Protein AF-A0ABD2GGN7-F1 (afdb_monomer_lite)

InterPro domains:
  IPR007720 Phosphatidylinositol N-acetylglucosaminyltransferase subunit Q/GPI1 [PTHR21329] (1-153)

Secondary structure (DSSP, 8-state):
--------TT-SS-SEEEEEEEE-TTSS-EEEEEEEESS--HHHHHHHHHHHHHHH----EEEEEEE---TT-TTHHHHHHHGGGTS--SEEEEEEE-TT-SSEEEEEEEE-TTS-EEEE-----------------TTHHHHHHHHHHHHHHHHHHHHHHHHHHHHHHTT-

Organism: Pagothenia borchgrevinki (NCBI:txid8213)

Sequence (172 aa):
MVLKIFFPQCCNRADSGLLVGRWLSGHDSAVVLAVIHYPFIPGQVKQYIQQIQARSGVELSVLGSWSLPKEGQEGMESFLRDLSTIFPQKRWLQINRELGKTGFNCQVLSRDQNGRVIPREIKKKADKIDGEAGGDGEKKGKKKTKKKEEEKEKEKERRKKEEEKERGEKRG

Foldseek 3Di:
DDEDDDDPPPDPPAFKWWFKFDDDPPDPYTDGDDTDGPDDDVVVVVVVQVVCCVVPVGRMFGQFMEGEDDPPDPCPQVVRVCVCVVGVDQKYWYWYDDPPDDDIDIWIWGQDPVRDTDIDDDPPDDDDDDDDDDDDDPPPPVVVVVVVVVVVVVVVVVVVVVVVVVVVVVVD

pLDDT: mean 70.7, std 18.83, range [28.61, 92.94]

Radius of gyration: 22.95 Å; chains: 1; bounding box: 79×56×35 Å

Structure (mmCIF, N/CA/C/O backbone):
data_AF-A0ABD2GGN7-F1
#
_entry.id   AF-A0ABD2GGN7-F1
#
loop_
_atom_site.group_PDB
_atom_site.id
_atom_site.type_symbol
_atom_site.label_atom_id
_atom_site.label_alt_id
_atom_site.label_comp_id
_atom_site.label_asym_id
_atom_site.label_entity_id
_atom_site.label_seq_id
_atom_site.pdbx_PDB_ins_code
_atom_site.Cartn_x
_atom_site.Cartn_y
_atom_site.Cartn_z
_atom_site.occupancy
_atom_site.B_iso_or_equiv
_atom_site.auth_seq_id
_atom_si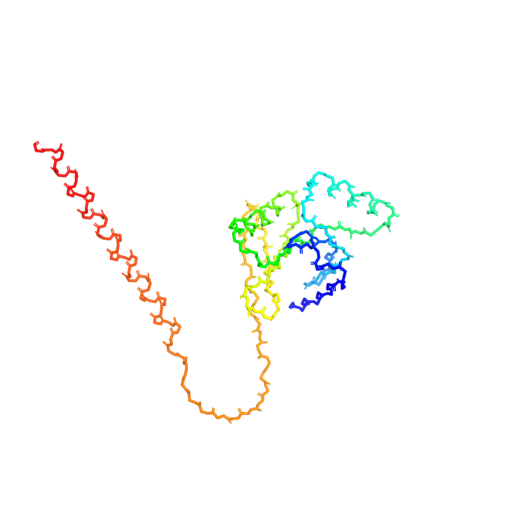te.auth_comp_id
_atom_site.auth_asym_id
_atom_site.auth_atom_id
_atom_site.pdbx_PDB_model_num
ATOM 1 N N . MET A 1 1 ? -3.679 -16.730 11.295 1.00 54.00 1 MET A N 1
ATOM 2 C CA . MET A 1 1 ? -4.100 -15.690 10.335 1.00 54.00 1 MET A CA 1
ATOM 3 C C . MET A 1 1 ? -4.546 -16.387 9.059 1.00 54.00 1 MET A C 1
ATOM 5 O O . MET A 1 1 ? -3.702 -16.954 8.379 1.00 54.00 1 MET A O 1
ATOM 9 N N . VAL A 1 2 ? -5.850 -16.435 8.780 1.00 46.44 2 VAL A N 1
ATOM 10 C CA . VAL A 1 2 ? -6.372 -16.936 7.498 1.00 46.44 2 VAL A CA 1
ATOM 11 C C . VAL A 1 2 ? -6.706 -15.706 6.669 1.00 46.44 2 VAL A C 1
ATOM 13 O O . VAL A 1 2 ? -7.629 -14.972 7.004 1.00 46.44 2 VAL A O 1
ATOM 16 N N . LEU A 1 3 ? -5.909 -15.436 5.636 1.00 53.06 3 LEU A N 1
ATOM 17 C CA . LEU A 1 3 ? -6.128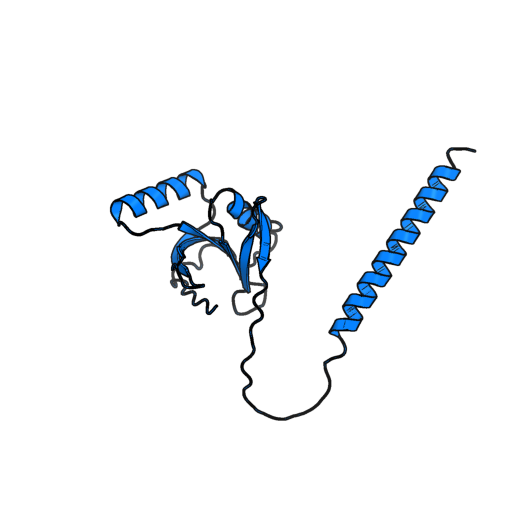 -14.304 4.745 1.00 53.06 3 LEU A CA 1
ATOM 18 C C . LEU A 1 3 ? -6.888 -14.802 3.515 1.00 53.06 3 LEU A C 1
ATOM 20 O O . LEU A 1 3 ? -6.341 -15.546 2.703 1.00 53.06 3 LEU A O 1
ATOM 24 N N . LYS A 1 4 ? -8.164 -14.428 3.408 1.00 54.16 4 LYS A N 1
ATOM 25 C CA . LYS A 1 4 ? -9.031 -14.813 2.293 1.00 54.16 4 LYS A CA 1
ATOM 26 C C . LYS A 1 4 ? -9.236 -13.587 1.415 1.00 54.16 4 LYS A C 1
ATOM 28 O O . LYS A 1 4 ? -9.940 -12.656 1.791 1.00 54.16 4 LYS A O 1
ATOM 33 N N . ILE A 1 5 ? -8.529 -13.563 0.293 1.00 56.19 5 ILE A N 1
ATOM 34 C CA . ILE A 1 5 ? -8.481 -12.417 -0.613 1.00 56.19 5 ILE A CA 1
ATOM 35 C C . ILE A 1 5 ? -9.298 -12.786 -1.833 1.00 56.19 5 ILE A C 1
ATOM 37 O O . ILE A 1 5 ? -8.916 -13.669 -2.600 1.00 56.19 5 ILE A O 1
ATOM 41 N N . PHE A 1 6 ? -10.433 -12.123 -1.992 1.00 55.34 6 PHE A N 1
ATOM 42 C CA . PHE A 1 6 ? -11.219 -12.207 -3.207 1.00 55.34 6 PHE A CA 1
ATOM 43 C C . PHE A 1 6 ? -10.794 -11.040 -4.082 1.00 55.34 6 PHE A C 1
ATOM 45 O O . PHE A 1 6 ? -11.135 -9.892 -3.806 1.00 55.34 6 PHE A O 1
ATOM 52 N N . PHE A 1 7 ? -9.996 -11.328 -5.106 1.00 55.16 7 PHE A N 1
ATOM 53 C CA . PHE A 1 7 ? -9.787 -10.360 -6.170 1.00 55.16 7 PHE A CA 1
ATOM 54 C C . PHE A 1 7 ? -11.058 -10.360 -7.018 1.00 55.16 7 PHE A C 1
ATOM 56 O O . PHE A 1 7 ? -11.396 -11.412 -7.572 1.00 55.16 7 PHE A O 1
ATOM 63 N N . PRO A 1 8 ? -11.799 -9.243 -7.103 1.00 51.75 8 PRO A N 1
ATOM 64 C CA . PRO A 1 8 ? -12.895 -9.171 -8.054 1.00 51.75 8 PRO A CA 1
ATOM 65 C C . PRO A 1 8 ? -12.316 -9.443 -9.451 1.00 51.75 8 PRO A C 1
ATOM 67 O O . PRO A 1 8 ? -11.219 -8.983 -9.771 1.00 51.75 8 PRO A O 1
ATOM 70 N N . GLN A 1 9 ? -13.013 -10.232 -10.274 1.00 51.22 9 GLN A N 1
ATOM 71 C CA . GLN A 1 9 ? -12.530 -10.687 -11.591 1.00 51.22 9 GLN A CA 1
ATOM 72 C C . GLN A 1 9 ? -12.262 -9.553 -12.610 1.00 51.22 9 GLN A C 1
ATOM 74 O O . GLN A 1 9 ? -11.999 -9.820 -13.778 1.00 51.22 9 GLN A O 1
ATOM 79 N N . CYS A 1 10 ? -12.311 -8.284 -12.206 1.00 46.16 10 CYS A N 1
ATOM 80 C CA . CYS A 1 10 ? -12.272 -7.122 -13.083 1.00 46.16 10 CYS A CA 1
ATOM 81 C C . CYS A 1 10 ? -10.881 -6.505 -13.333 1.00 46.16 10 CYS A C 1
ATOM 83 O O . CYS A 1 10 ? -10.810 -5.474 -14.000 1.00 46.16 10 CYS A O 1
ATOM 85 N N . CYS A 1 11 ? -9.769 -7.093 -12.875 1.00 51.31 11 CYS A N 1
ATOM 86 C CA . CYS A 1 11 ? -8.471 -6.401 -12.937 1.00 51.31 11 CYS A CA 1
ATOM 87 C C . CYS A 1 11 ? -7.334 -7.215 -13.579 1.00 51.31 11 CYS A C 1
ATOM 89 O O . CYS A 1 11 ? -6.287 -7.401 -12.974 1.00 51.31 11 CYS A O 1
ATOM 91 N N . ASN A 1 12 ? -7.495 -7.656 -14.829 1.00 54.31 12 ASN A N 1
ATOM 92 C CA . ASN A 1 12 ? -6.376 -8.118 -15.671 1.00 54.31 12 ASN A CA 1
ATOM 93 C C . ASN A 1 12 ? -5.689 -6.978 -16.456 1.00 54.31 12 ASN A C 1
ATOM 95 O O . ASN A 1 12 ? -4.788 -7.239 -17.245 1.00 54.31 12 ASN A O 1
ATOM 99 N N . ARG A 1 13 ? -6.115 -5.720 -16.270 1.00 66.75 13 ARG A N 1
ATOM 100 C CA . ARG A 1 13 ? -5.591 -4.553 -17.010 1.00 66.75 13 ARG A CA 1
ATOM 101 C C . ARG A 1 13 ? -4.468 -3.794 -16.300 1.00 66.75 13 ARG A C 1
ATOM 103 O O . ARG A 1 13 ? -3.909 -2.884 -16.903 1.00 66.75 13 ARG A O 1
ATOM 110 N N . ALA A 1 14 ? -4.182 -4.108 -15.039 1.00 78.62 14 ALA A N 1
ATOM 111 C CA . ALA A 1 14 ? -3.171 -3.416 -14.250 1.00 78.62 14 ALA A CA 1
ATOM 112 C C . ALA A 1 14 ? -2.160 -4.408 -13.681 1.00 78.62 14 ALA A C 1
ATOM 114 O O . ALA A 1 14 ? -2.523 -5.512 -13.280 1.00 78.62 14 ALA A O 1
ATOM 115 N N . ASP A 1 15 ? -0.907 -3.970 -13.617 1.00 85.50 15 ASP A N 1
ATOM 116 C CA . ASP A 1 15 ? 0.199 -4.788 -13.123 1.00 85.50 15 ASP A CA 1
ATOM 117 C C . ASP A 1 15 ? 0.486 -4.535 -11.642 1.00 85.50 15 ASP A C 1
ATOM 119 O O . ASP A 1 15 ? 1.185 -5.316 -11.009 1.00 85.50 15 ASP A O 1
ATOM 123 N N . SER A 1 16 ? -0.026 -3.445 -11.067 1.00 87.69 16 SER A N 1
ATOM 124 C CA . SER A 1 16 ? 0.173 -3.118 -9.657 1.00 87.69 16 SER A CA 1
ATOM 125 C C . SER A 1 16 ? -0.837 -2.102 -9.134 1.00 87.69 16 SER A C 1
ATOM 127 O O . SER A 1 16 ? -1.544 -1.428 -9.893 1.00 87.69 16 SER A O 1
ATOM 129 N N . GLY A 1 17 ? -0.912 -1.975 -7.809 1.00 90.06 17 GLY A N 1
ATOM 130 C CA . GLY A 1 17 ? -1.800 -1.012 -7.176 1.00 90.06 17 GLY A CA 1
ATOM 131 C C . GLY A 1 17 ? -1.858 -1.085 -5.655 1.00 90.06 17 GLY A C 1
ATOM 132 O O . GLY A 1 17 ? -1.074 -1.775 -5.003 1.00 90.06 17 GLY A O 1
ATOM 133 N N . LEU A 1 18 ? -2.826 -0.364 -5.091 1.00 91.19 18 LEU A N 1
ATOM 134 C CA . LEU A 1 18 ? -3.150 -0.358 -3.667 1.00 91.19 18 LEU A CA 1
ATOM 135 C C . LEU A 1 18 ? -4.384 -1.195 -3.372 1.00 91.19 18 LEU A C 1
ATOM 137 O O . LEU A 1 18 ? -5.349 -1.202 -4.135 1.00 91.19 18 LEU A O 1
ATOM 141 N N . LEU A 1 19 ? -4.359 -1.838 -2.212 1.00 91.19 19 LEU A N 1
ATOM 142 C CA . LEU A 1 19 ? -5.484 -2.540 -1.614 1.00 91.19 19 LEU A CA 1
ATOM 143 C C . LEU A 1 19 ? -6.182 -1.583 -0.651 1.00 91.19 19 LEU A C 1
ATOM 145 O O . LEU A 1 19 ? -5.551 -1.070 0.276 1.00 91.19 19 LEU A O 1
ATOM 149 N N . VAL A 1 20 ? -7.478 -1.356 -0.843 1.00 90.94 20 VAL A N 1
ATOM 150 C CA . VAL A 1 20 ? -8.291 -0.489 0.016 1.00 90.94 20 VAL A CA 1
ATOM 151 C C . VAL A 1 20 ? -9.370 -1.315 0.694 1.00 90.94 20 VAL A C 1
ATOM 153 O O . VAL A 1 20 ? -10.035 -2.141 0.069 1.00 90.94 20 VAL A O 1
ATOM 156 N N . GLY A 1 21 ? -9.549 -1.101 1.991 1.00 90.81 21 GLY A N 1
ATOM 157 C CA . GLY A 1 21 ? -10.524 -1.836 2.780 1.00 90.81 21 GLY A CA 1
ATOM 158 C C . GLY A 1 21 ? -10.394 -1.542 4.266 1.00 90.81 21 GLY A C 1
ATOM 159 O O . GLY A 1 21 ? -10.011 -0.439 4.646 1.00 90.81 21 GLY A O 1
ATOM 160 N N . ARG A 1 22 ? -10.692 -2.521 5.120 1.00 88.50 22 ARG A N 1
ATOM 161 C CA . ARG A 1 22 ? -10.637 -2.345 6.579 1.00 88.50 22 ARG A CA 1
ATOM 162 C C . ARG A 1 22 ? -9.967 -3.508 7.289 1.00 88.50 22 ARG A C 1
ATOM 164 O O . ARG A 1 22 ? -10.145 -4.666 6.911 1.00 88.50 22 ARG A O 1
ATOM 171 N N . TRP A 1 23 ? -9.240 -3.190 8.353 1.00 85.94 23 TRP A N 1
ATOM 172 C CA . TRP A 1 23 ? -8.829 -4.177 9.344 1.00 85.94 23 TRP A CA 1
ATOM 173 C C . TRP A 1 23 ? -10.015 -4.490 10.260 1.00 85.94 23 TRP A C 1
ATOM 175 O O . TRP A 1 23 ? -10.804 -3.607 10.600 1.00 85.94 23 TRP A O 1
ATOM 185 N N . LEU A 1 24 ? -10.170 -5.755 10.638 1.00 85.25 24 LEU A N 1
ATOM 186 C CA . LEU A 1 24 ? -11.175 -6.170 11.611 1.00 85.25 24 LEU A CA 1
ATOM 187 C C . LEU A 1 24 ? -10.527 -6.137 12.996 1.00 85.25 24 LEU A C 1
ATOM 189 O O . LEU A 1 24 ? -9.668 -6.960 13.296 1.00 85.25 24 LEU A O 1
ATOM 193 N N . SER A 1 25 ? -10.892 -5.163 13.830 1.00 78.88 25 SER A N 1
ATOM 194 C CA . SER A 1 25 ? -10.368 -5.056 15.194 1.00 78.88 25 SER A CA 1
ATOM 195 C C . SER A 1 25 ? -10.652 -6.334 15.992 1.00 78.88 25 SER A C 1
ATOM 197 O O . SER A 1 25 ? -11.691 -6.967 15.831 1.00 78.88 25 SER A O 1
ATOM 199 N N . GLY A 1 26 ? -9.688 -6.764 16.810 1.00 78.25 26 GLY A N 1
ATOM 200 C CA . GLY A 1 26 ? -9.774 -8.030 17.552 1.00 78.25 26 GLY A CA 1
ATOM 201 C C . GLY A 1 26 ? -9.521 -9.289 16.712 1.00 78.25 26 GLY A C 1
ATOM 202 O O . GLY A 1 26 ? -9.319 -10.361 17.276 1.00 78.25 26 GLY A O 1
ATOM 203 N N . HIS A 1 27 ? -9.441 -9.167 15.385 1.00 74.81 27 HIS A N 1
ATOM 204 C CA . HIS A 1 27 ? -9.109 -10.261 14.483 1.00 74.81 27 HIS A CA 1
ATOM 205 C C . HIS A 1 27 ? -7.806 -9.953 13.734 1.00 74.81 27 HIS A C 1
ATOM 207 O O . HIS A 1 27 ? -7.574 -8.848 13.251 1.00 74.81 27 HIS A O 1
ATOM 213 N N . ASP A 1 28 ? -6.935 -10.946 13.561 1.00 77.56 28 ASP A N 1
ATOM 214 C CA . ASP A 1 28 ? -5.816 -10.833 12.618 1.00 77.56 28 ASP A CA 1
ATOM 215 C C . ASP A 1 28 ? -6.344 -11.030 11.188 1.00 77.56 28 ASP A C 1
ATOM 217 O O . ASP A 1 28 ? -6.061 -12.025 10.524 1.00 77.56 28 ASP A O 1
ATOM 221 N N . SER A 1 29 ? -7.225 -10.141 10.735 1.00 83.69 29 SER A N 1
ATOM 222 C CA . SER A 1 29 ? -7.914 -10.252 9.448 1.00 83.69 29 SER A CA 1
ATOM 223 C C . SER A 1 29 ? -8.222 -8.875 8.872 1.00 83.69 29 SER A C 1
ATOM 225 O O . SER A 1 29 ? -8.465 -7.915 9.601 1.00 83.69 29 SER A O 1
ATOM 227 N N . ALA A 1 30 ? -8.209 -8.790 7.545 1.00 85.94 30 ALA A N 1
ATOM 228 C CA . ALA A 1 30 ? -8.591 -7.603 6.797 1.00 85.94 30 ALA A CA 1
ATOM 229 C C . ALA A 1 30 ? -9.557 -7.990 5.682 1.00 85.94 30 ALA A C 1
ATOM 231 O O . ALA A 1 30 ? -9.454 -9.081 5.119 1.00 85.94 30 ALA A O 1
ATOM 232 N N . VAL A 1 31 ? -10.459 -7.074 5.350 1.00 86.31 31 VAL A N 1
ATOM 233 C CA . VAL A 1 31 ? -11.366 -7.194 4.209 1.00 86.31 31 VAL A CA 1
ATOM 234 C C . VAL A 1 31 ? -10.934 -6.177 3.167 1.00 86.31 31 VAL A C 1
ATOM 236 O O . VAL A 1 31 ? -10.959 -4.977 3.439 1.00 86.31 31 VAL A O 1
ATOM 239 N N . VAL A 1 32 ? -10.537 -6.656 1.988 1.00 86.69 32 VAL A N 1
ATOM 240 C CA . VAL A 1 32 ? -10.265 -5.811 0.818 1.00 86.69 32 VAL A CA 1
ATOM 241 C C . VAL A 1 32 ? -11.592 -5.536 0.118 1.00 86.69 32 VAL A C 1
ATOM 243 O O . VAL A 1 32 ? -12.314 -6.470 -0.218 1.00 86.69 32 VAL A O 1
ATOM 246 N N . LEU A 1 33 ? -11.913 -4.260 -0.076 1.00 85.81 33 LEU A N 1
ATOM 247 C CA . LEU A 1 33 ? -13.177 -3.800 -0.659 1.00 85.81 33 LEU A CA 1
ATOM 248 C C . LEU A 1 33 ? -12.982 -3.188 -2.048 1.00 85.81 33 LEU A C 1
ATOM 250 O O . LEU A 1 33 ? -13.887 -3.234 -2.873 1.00 85.81 33 LEU A O 1
ATOM 254 N N . ALA A 1 34 ? -11.803 -2.624 -2.312 1.00 86.06 34 ALA A N 1
ATOM 255 C CA . ALA A 1 34 ? -11.464 -2.032 -3.595 1.00 86.06 34 ALA A CA 1
ATOM 256 C C . ALA A 1 34 ? -9.961 -2.134 -3.878 1.00 86.06 34 ALA A C 1
ATOM 258 O O . ALA A 1 34 ? -9.139 -2.311 -2.974 1.00 86.06 34 ALA A O 1
ATOM 259 N N . VAL A 1 35 ? -9.611 -1.974 -5.151 1.00 86.88 35 VAL A N 1
ATOM 260 C CA . VAL A 1 35 ? -8.233 -1.869 -5.636 1.00 86.88 35 VAL A CA 1
ATOM 261 C C . VAL A 1 35 ? -8.075 -0.571 -6.417 1.00 86.88 35 VAL A C 1
ATOM 263 O O . VAL A 1 35 ? -8.927 -0.231 -7.233 1.00 86.88 35 VAL A O 1
ATOM 266 N N . ILE A 1 36 ? -6.987 0.155 -6.160 1.00 89.00 36 ILE A N 1
ATOM 267 C CA . ILE A 1 36 ? -6.606 1.356 -6.917 1.00 89.00 36 ILE A CA 1
ATOM 268 C C . ILE A 1 36 ? -5.402 0.990 -7.770 1.00 89.00 36 ILE A C 1
ATOM 270 O O . ILE A 1 36 ? -4.362 0.617 -7.232 1.00 89.00 36 ILE A O 1
ATOM 274 N N . HIS A 1 37 ? -5.534 1.080 -9.088 1.00 89.44 37 HIS A N 1
ATOM 275 C CA . HIS A 1 37 ? -4.462 0.724 -10.013 1.00 89.44 37 HIS A CA 1
ATOM 276 C C . HIS A 1 37 ? -3.411 1.825 -10.098 1.00 89.44 37 HIS A C 1
ATOM 278 O O . HIS A 1 37 ? -3.743 3.008 -10.127 1.00 89.44 37 HIS A O 1
ATOM 284 N N . TYR A 1 38 ? -2.144 1.426 -10.145 1.00 86.69 38 TYR A N 1
ATOM 285 C CA . TYR A 1 38 ? -1.057 2.326 -10.503 1.00 86.69 38 TYR A CA 1
ATOM 286 C C . TYR A 1 38 ? -1.170 2.718 -11.992 1.00 86.69 38 TYR A C 1
ATOM 288 O O . TYR A 1 38 ? -1.503 1.853 -12.808 1.00 86.69 38 TYR A O 1
ATOM 296 N N . PRO A 1 39 ? -0.865 3.974 -12.377 1.00 88.62 39 PRO A N 1
ATOM 297 C CA . PRO A 1 39 ? -0.377 5.083 -11.547 1.00 88.62 39 PRO A CA 1
ATOM 298 C C . PRO A 1 39 ? -1.483 5.849 -10.802 1.00 88.62 39 PRO A C 1
ATOM 300 O O . PRO A 1 39 ? -2.598 5.994 -11.289 1.00 88.62 39 PRO A O 1
ATOM 303 N N . PHE A 1 40 ? -1.151 6.396 -9.628 1.00 88.19 40 PHE A N 1
ATOM 304 C CA . PHE A 1 40 ? -2.033 7.270 -8.842 1.00 88.19 40 PHE A CA 1
ATOM 305 C C . PHE A 1 40 ? -1.230 8.316 -8.059 1.00 88.19 40 PHE A C 1
ATOM 307 O O . PHE A 1 40 ? -0.042 8.138 -7.788 1.00 88.19 40 PHE A O 1
ATOM 314 N N . ILE A 1 41 ? -1.904 9.386 -7.630 1.00 90.25 41 ILE A N 1
ATOM 315 C CA . ILE A 1 41 ? -1.326 10.428 -6.774 1.00 90.25 41 ILE A CA 1
ATOM 316 C C . ILE A 1 41 ? -1.720 10.149 -5.314 1.00 90.25 41 ILE A C 1
ATOM 318 O O . ILE A 1 41 ? -2.912 10.173 -4.995 1.00 90.25 41 ILE A O 1
ATOM 322 N N . PRO A 1 42 ? -0.774 9.926 -4.379 1.00 89.06 42 PRO A N 1
ATOM 323 C CA . PRO A 1 42 ? -1.120 9.532 -3.012 1.00 89.06 42 PRO A CA 1
ATOM 324 C C . PRO A 1 42 ? -2.009 10.521 -2.248 1.00 89.06 42 PRO A C 1
ATOM 326 O O . PRO A 1 42 ? -2.857 10.105 -1.460 1.00 89.06 42 PRO A O 1
ATOM 329 N N . GLY A 1 43 ? -1.843 11.826 -2.488 1.00 90.94 43 GLY A N 1
ATOM 330 C CA . GLY A 1 43 ? -2.707 12.856 -1.902 1.00 90.94 43 GLY A CA 1
ATOM 331 C C . GLY A 1 43 ? -4.171 12.694 -2.320 1.00 90.94 43 GLY A C 1
ATOM 332 O O . GLY A 1 43 ? -5.059 12.736 -1.471 1.00 90.94 43 GLY A O 1
ATOM 333 N N . GLN A 1 44 ? -4.414 12.398 -3.601 1.00 92.81 44 GLN A N 1
ATOM 334 C CA . GLN A 1 44 ? -5.759 12.147 -4.125 1.00 92.81 44 GLN A CA 1
ATOM 335 C C . GLN A 1 44 ? -6.352 10.857 -3.553 1.00 92.81 44 GLN A C 1
ATOM 337 O O . GLN A 1 44 ? -7.523 10.832 -3.189 1.00 92.81 44 GLN A O 1
ATOM 342 N N . VAL A 1 45 ? -5.538 9.807 -3.388 1.00 92.06 45 VAL A N 1
ATOM 343 C CA . VAL A 1 45 ? -5.980 8.561 -2.738 1.00 92.06 45 VAL A CA 1
ATOM 344 C C . VAL A 1 45 ? -6.452 8.827 -1.306 1.00 92.06 45 VAL A C 1
ATOM 346 O O . VAL A 1 45 ? -7.515 8.350 -0.911 1.00 92.06 45 VAL A O 1
ATOM 349 N N . LYS A 1 46 ? -5.703 9.623 -0.529 1.00 91.31 46 LYS A N 1
ATOM 350 C CA . LYS A 1 46 ? -6.101 10.000 0.838 1.00 91.31 46 LYS A CA 1
ATOM 351 C C . LYS A 1 46 ? -7.423 10.765 0.855 1.00 91.31 46 LYS A C 1
ATOM 353 O O . LYS A 1 46 ? -8.306 10.413 1.633 1.00 91.31 46 LYS A O 1
ATOM 358 N N . GLN A 1 47 ? -7.566 11.769 -0.011 1.00 92.94 47 GLN A N 1
ATOM 359 C CA . GLN A 1 47 ? -8.794 12.563 -0.119 1.00 92.94 47 GLN A CA 1
ATOM 360 C C . GLN A 1 47 ? -9.996 11.696 -0.502 1.00 92.94 47 GLN A C 1
ATOM 362 O O . GLN A 1 47 ? -11.045 11.787 0.128 1.00 92.94 47 GLN A O 1
ATOM 367 N N . TYR A 1 48 ? -9.830 10.812 -1.485 1.00 91.88 48 TYR A N 1
ATOM 368 C CA . TYR A 1 48 ? -10.878 9.897 -1.928 1.00 91.88 48 TYR A CA 1
ATOM 369 C C . TYR A 1 48 ? -11.355 8.976 -0.800 1.00 91.88 48 TYR A C 1
ATOM 371 O O . TYR A 1 48 ? -12.556 8.861 -0.556 1.00 91.88 48 TYR A O 1
ATOM 379 N N . ILE A 1 49 ? -10.422 8.368 -0.059 1.00 91.62 49 ILE A N 1
ATOM 380 C CA . ILE A 1 49 ? -10.760 7.507 1.080 1.00 91.62 49 ILE A CA 1
ATOM 381 C C . ILE A 1 49 ? -11.533 8.300 2.140 1.00 91.62 49 ILE A C 1
ATOM 383 O O . ILE A 1 49 ? -12.587 7.843 2.575 1.00 91.62 49 ILE A O 1
ATOM 387 N N . GLN A 1 50 ? -11.065 9.497 2.511 1.00 91.62 50 GLN A N 1
ATOM 388 C CA . GLN A 1 50 ? -11.747 10.350 3.494 1.00 91.62 50 GLN A CA 1
ATOM 389 C C . GLN A 1 50 ? -13.168 10.727 3.051 1.00 91.62 50 GLN A C 1
ATOM 391 O O . GLN A 1 50 ? -14.095 10.686 3.856 1.00 91.62 50 GLN A O 1
ATOM 396 N N . GLN A 1 51 ? -13.369 11.042 1.768 1.00 92.62 51 GLN A N 1
ATOM 397 C CA . GLN A 1 51 ? -14.694 11.358 1.228 1.00 92.62 51 GLN A CA 1
ATOM 398 C C . GLN A 1 51 ? -15.651 10.164 1.303 1.00 92.62 51 GLN A C 1
ATOM 400 O O . GLN A 1 51 ? -16.812 10.333 1.676 1.00 92.62 51 GLN A O 1
ATOM 405 N N . ILE A 1 52 ? -15.185 8.955 0.973 1.00 90.12 52 ILE A N 1
ATOM 406 C CA . ILE A 1 52 ? -16.023 7.752 1.069 1.00 90.12 52 ILE A CA 1
ATOM 407 C C . ILE A 1 52 ? -16.341 7.431 2.523 1.00 90.12 52 ILE A C 1
ATOM 409 O O . ILE A 1 52 ? -17.496 7.136 2.831 1.00 90.12 52 ILE A O 1
ATOM 413 N N . GLN A 1 53 ? -15.357 7.513 3.417 1.00 91.25 53 GLN A N 1
ATOM 414 C CA . GLN A 1 53 ? -15.582 7.318 4.848 1.00 91.25 53 GLN A CA 1
ATOM 415 C C . GLN A 1 53 ? -16.650 8.283 5.375 1.00 91.25 53 GLN A C 1
ATOM 417 O O . GLN A 1 53 ? -17.602 7.846 6.014 1.00 91.25 53 GLN A O 1
ATOM 422 N N . ALA A 1 54 ? -16.539 9.574 5.044 1.00 92.06 54 ALA A N 1
ATOM 423 C CA . ALA A 1 54 ? -17.479 10.599 5.493 1.00 92.06 54 ALA A CA 1
ATOM 424 C C . ALA A 1 54 ? -18.917 10.353 5.003 1.00 92.06 54 ALA A C 1
ATOM 426 O O . ALA A 1 54 ? -19.867 10.654 5.717 1.00 92.06 54 ALA A O 1
ATOM 427 N N . ARG A 1 55 ? -19.087 9.794 3.797 1.00 91.44 55 ARG A N 1
ATOM 428 C CA . ARG A 1 55 ? -20.411 9.517 3.210 1.00 91.44 55 ARG A CA 1
ATOM 429 C C . ARG A 1 55 ? -21.016 8.190 3.655 1.00 91.44 55 ARG A C 1
ATOM 431 O O . ARG A 1 55 ? -22.229 8.086 3.768 1.00 91.44 55 ARG A O 1
ATOM 438 N N . SER A 1 56 ? -20.186 7.168 3.839 1.00 88.44 56 SER A N 1
ATOM 439 C CA . SER A 1 56 ? -20.644 5.802 4.121 1.00 88.44 56 SER A CA 1
ATOM 440 C C . SER A 1 56 ? -20.678 5.461 5.609 1.00 88.44 56 SER A C 1
ATOM 442 O O . SER A 1 56 ? -21.310 4.479 5.985 1.00 88.44 56 SER A O 1
ATOM 444 N N . GLY A 1 57 ? -19.954 6.207 6.450 1.00 87.44 57 GLY A N 1
ATOM 445 C CA . GLY A 1 57 ? -19.722 5.851 7.852 1.00 87.44 57 GLY A CA 1
ATOM 446 C C . GLY A 1 57 ? -18.834 4.613 8.038 1.00 87.44 57 GLY A C 1
ATOM 447 O O . GLY A 1 57 ? -18.594 4.190 9.167 1.00 87.44 57 GLY A O 1
ATOM 448 N N . VAL A 1 58 ? -18.331 4.016 6.951 1.00 85.00 58 VAL A N 1
ATOM 449 C CA . VAL A 1 58 ? -17.465 2.838 7.001 1.00 85.00 58 VAL A CA 1
ATOM 450 C C . VAL A 1 58 ? -16.013 3.286 7.095 1.00 85.00 58 VAL A C 1
ATOM 452 O O . VAL A 1 58 ? -15.515 4.003 6.229 1.00 85.00 58 VAL A O 1
ATOM 455 N N . GLU A 1 59 ? -15.307 2.817 8.123 1.00 88.06 59 GLU A N 1
ATOM 456 C CA . GLU A 1 59 ? -13.864 3.017 8.238 1.00 88.06 59 GLU A CA 1
ATOM 457 C C . GLU A 1 59 ? -13.137 2.314 7.080 1.00 88.06 59 GLU A C 1
ATOM 459 O O . GLU A 1 59 ? -13.232 1.098 6.910 1.00 88.06 59 GLU A O 1
ATOM 464 N N . LEU A 1 60 ? -12.401 3.090 6.283 1.00 89.62 60 LEU A N 1
ATOM 465 C CA . LEU A 1 60 ? -11.617 2.609 5.143 1.00 89.62 60 LEU A CA 1
ATOM 466 C C . LEU A 1 60 ? -10.156 3.034 5.232 1.00 89.62 60 LEU A C 1
ATOM 468 O O . LEU A 1 60 ? -9.820 4.137 5.629 1.00 89.62 60 LEU A O 1
ATOM 472 N N . SER A 1 61 ? -9.245 2.187 4.801 1.00 91.75 61 SER A N 1
ATOM 473 C CA . SER A 1 61 ? -7.820 2.478 4.829 1.00 91.75 61 SER A CA 1
ATOM 474 C C . SER A 1 61 ? -7.118 1.805 3.666 1.00 91.75 61 SER A C 1
ATOM 476 O O . SER A 1 61 ? -7.618 0.839 3.086 1.00 91.75 61 SER A O 1
ATOM 478 N N . VAL A 1 62 ? -5.935 2.314 3.333 1.00 92.62 62 VAL A N 1
ATOM 479 C CA . VAL A 1 62 ? -4.999 1.565 2.500 1.00 92.62 62 VAL A CA 1
ATOM 480 C C . VAL A 1 62 ? -4.443 0.427 3.349 1.00 92.62 62 VAL A C 1
ATOM 482 O O . VAL A 1 62 ? -3.787 0.665 4.360 1.00 92.62 62 VAL A O 1
ATOM 485 N N . LEU A 1 63 ? -4.739 -0.803 2.943 1.00 91.31 63 LEU A N 1
ATOM 486 C CA . LEU A 1 63 ? -4.316 -2.022 3.629 1.00 91.31 63 LEU A CA 1
ATOM 487 C C . LEU A 1 63 ? -2.928 -2.473 3.189 1.00 91.31 63 LEU A C 1
ATOM 489 O O . LEU A 1 63 ? -2.250 -3.183 3.928 1.00 91.31 63 LEU A O 1
ATOM 493 N N . GLY A 1 64 ? -2.526 -2.089 1.981 1.00 91.69 64 GLY A N 1
ATOM 494 C CA . GLY A 1 64 ? -1.244 -2.451 1.416 1.00 91.69 64 GLY A CA 1
ATOM 495 C C . GLY A 1 64 ? -1.199 -2.295 -0.095 1.00 91.69 64 GLY A C 1
ATOM 496 O O . GLY A 1 64 ? -1.975 -1.531 -0.672 1.00 91.69 64 GLY A O 1
ATOM 497 N N . SER A 1 65 ? -0.316 -3.053 -0.729 1.00 91.06 65 SER A N 1
ATOM 498 C CA . SER A 1 65 ? -0.071 -3.028 -2.168 1.00 91.06 65 SER A CA 1
ATOM 499 C C . SER A 1 65 ? -0.083 -4.417 -2.779 1.00 91.06 65 SER A C 1
ATOM 501 O O . SER A 1 65 ? 0.182 -5.419 -2.111 1.00 91.06 65 SER A O 1
ATOM 503 N N . TRP A 1 66 ? -0.382 -4.452 -4.074 1.00 89.31 66 TRP A N 1
ATOM 504 C CA . TRP A 1 66 ? -0.318 -5.658 -4.878 1.00 89.31 66 TRP A CA 1
ATOM 505 C C . TRP A 1 66 ? 0.454 -5.439 -6.180 1.00 89.31 66 TRP A C 1
ATOM 507 O O . TRP A 1 66 ? 0.498 -4.318 -6.695 1.00 89.31 66 TRP A O 1
ATOM 517 N N . SER A 1 67 ? 1.030 -6.513 -6.716 1.00 86.56 67 SE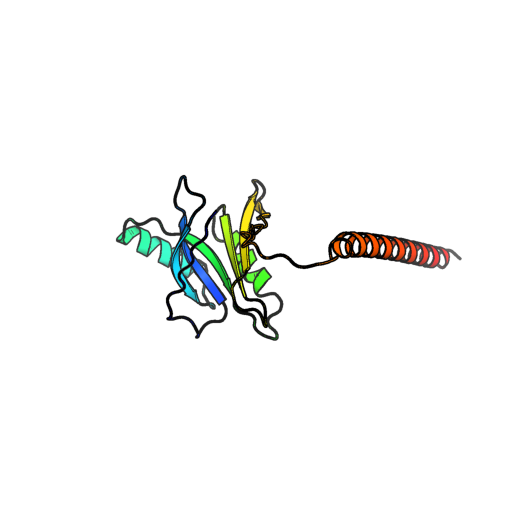R A N 1
ATOM 518 C CA . SER A 1 67 ? 1.725 -6.504 -8.004 1.00 86.56 67 SER A CA 1
ATOM 519 C C . SER A 1 67 ? 1.686 -7.855 -8.728 1.00 86.56 67 SER A C 1
ATOM 521 O O . SER A 1 67 ? 1.548 -8.930 -8.131 1.00 86.56 67 SER A O 1
ATOM 523 N N . LEU A 1 68 ? 1.825 -7.785 -10.047 1.00 84.75 68 LEU A N 1
ATOM 524 C CA . LEU A 1 68 ? 2.085 -8.888 -10.956 1.00 84.75 68 LEU A CA 1
ATOM 525 C C . LEU A 1 68 ? 3.538 -8.811 -11.438 1.00 84.75 68 LEU A C 1
ATOM 527 O O . LEU A 1 68 ? 4.110 -7.723 -11.518 1.00 84.75 68 LEU A O 1
ATOM 531 N N . PRO A 1 69 ? 4.150 -9.958 -11.767 1.00 77.12 69 PRO A N 1
ATOM 532 C CA . PRO A 1 69 ? 5.506 -9.972 -12.276 1.00 77.12 69 PRO A CA 1
ATOM 533 C C . PRO A 1 69 ? 5.516 -9.348 -13.672 1.00 77.12 69 PRO A C 1
ATOM 535 O O . PRO A 1 69 ? 4.768 -9.777 -14.551 1.00 77.12 69 PRO A O 1
ATOM 538 N N . LYS A 1 70 ? 6.383 -8.355 -13.874 1.00 75.94 70 LYS A N 1
ATOM 539 C CA . LYS A 1 70 ? 6.590 -7.701 -15.164 1.00 75.94 70 LYS A CA 1
ATOM 540 C C . LYS A 1 70 ? 8.080 -7.620 -15.468 1.00 75.94 70 LYS A C 1
ATOM 542 O O . LYS A 1 70 ? 8.865 -7.184 -14.625 1.00 75.94 70 LYS A O 1
ATOM 547 N N . GLU A 1 71 ? 8.472 -8.069 -16.656 1.00 68.75 71 GLU A N 1
ATOM 548 C CA . GLU A 1 71 ? 9.862 -7.981 -17.107 1.00 68.75 71 GLU A CA 1
ATOM 549 C C . GLU A 1 71 ? 10.305 -6.515 -17.209 1.00 68.75 71 GLU A C 1
ATOM 551 O O . GLU A 1 71 ? 9.544 -5.648 -17.640 1.00 68.75 71 GLU A O 1
ATOM 556 N N . GLY A 1 72 ? 11.534 -6.234 -16.767 1.00 68.31 72 GLY A N 1
ATOM 557 C CA . GLY A 1 72 ? 12.123 -4.892 -16.807 1.00 68.31 72 GLY A CA 1
ATOM 558 C C . GLY A 1 72 ? 11.649 -3.924 -15.716 1.00 68.31 72 GLY A C 1
ATOM 559 O O . GLY A 1 72 ? 12.005 -2.750 -15.766 1.00 68.31 72 GLY A O 1
ATOM 560 N N . GLN A 1 73 ? 10.872 -4.377 -14.726 1.00 71.88 73 GLN A N 1
ATOM 561 C CA . GLN A 1 73 ? 10.331 -3.517 -13.666 1.00 71.88 73 GLN A CA 1
ATOM 562 C C . GLN A 1 73 ? 11.060 -3.673 -12.319 1.00 71.88 73 GLN A C 1
ATOM 564 O O . GLN A 1 73 ? 10.451 -3.896 -11.267 1.00 71.88 73 GLN A O 1
ATOM 569 N N . GLU A 1 74 ? 12.389 -3.551 -12.342 1.00 69.19 74 GLU A N 1
ATOM 570 C CA . GLU A 1 74 ? 13.198 -3.547 -11.121 1.00 69.19 74 GLU A CA 1
ATOM 571 C C . GLU A 1 74 ? 12.820 -2.359 -10.218 1.00 69.19 74 GLU A C 1
ATOM 573 O O . GLU A 1 74 ? 12.618 -1.235 -10.672 1.00 69.19 74 GLU A O 1
ATOM 578 N N . GLY A 1 75 ? 12.675 -2.609 -8.915 1.00 76.62 75 GLY A N 1
ATOM 579 C CA . GLY A 1 75 ? 12.359 -1.569 -7.929 1.00 76.62 75 GLY A CA 1
ATOM 580 C C . GLY A 1 75 ? 10.870 -1.283 -7.697 1.00 76.62 75 GLY A C 1
ATOM 581 O O . GLY A 1 75 ? 10.559 -0.626 -6.704 1.00 76.62 75 GLY A O 1
ATOM 582 N N . MET A 1 76 ? 9.942 -1.829 -8.498 1.00 80.62 76 MET A N 1
ATOM 583 C CA . MET A 1 76 ? 8.492 -1.644 -8.280 1.00 80.62 76 MET A CA 1
ATOM 584 C C . MET A 1 76 ? 8.049 -2.132 -6.893 1.00 80.62 76 MET A C 1
ATOM 586 O O . MET A 1 76 ? 7.359 -1.420 -6.169 1.00 80.62 76 MET A O 1
ATOM 590 N N . GLU A 1 77 ? 8.523 -3.303 -6.468 1.00 77.44 77 GLU A N 1
ATOM 591 C CA . GLU A 1 77 ? 8.258 -3.823 -5.120 1.00 77.44 77 GLU A CA 1
ATOM 592 C C . GLU A 1 77 ? 8.759 -2.884 -4.017 1.00 77.44 77 GLU A C 1
ATOM 594 O O . GLU A 1 77 ? 8.084 -2.705 -3.003 1.00 77.44 77 GLU A O 1
ATOM 599 N N . SER A 1 78 ? 9.935 -2.270 -4.209 1.00 81.75 78 SER A N 1
ATOM 600 C CA . SER A 1 78 ? 10.476 -1.322 -3.231 1.00 81.75 78 SER A CA 1
ATOM 601 C C . SER A 1 78 ? 9.627 -0.064 -3.182 1.00 81.75 78 SER A C 1
ATOM 603 O O . SER A 1 78 ? 9.231 0.339 -2.098 1.00 81.75 78 SER A O 1
ATOM 605 N N . PHE A 1 79 ? 9.284 0.501 -4.340 1.00 84.12 79 PHE A N 1
ATOM 606 C CA . PHE A 1 79 ? 8.431 1.680 -4.423 1.00 84.12 79 PHE A CA 1
ATOM 607 C C . PHE A 1 79 ? 7.080 1.447 -3.738 1.00 84.12 79 PHE A C 1
ATOM 609 O O . PHE A 1 79 ? 6.672 2.238 -2.890 1.00 84.12 79 PHE A O 1
ATOM 616 N N . LEU A 1 80 ? 6.407 0.334 -4.048 1.00 79.50 80 LEU A N 1
ATOM 617 C CA . LEU A 1 80 ? 5.125 -0.022 -3.438 1.00 79.50 80 LEU A CA 1
ATOM 618 C C . LEU A 1 80 ? 5.249 -0.204 -1.924 1.00 79.50 80 LEU A C 1
ATOM 620 O O . LEU A 1 80 ? 4.402 0.274 -1.174 1.00 79.50 80 LEU A O 1
ATOM 624 N N . ARG A 1 81 ? 6.334 -0.829 -1.461 1.00 80.44 81 ARG A N 1
ATOM 625 C CA . ARG A 1 81 ? 6.636 -0.930 -0.032 1.00 80.44 81 ARG A CA 1
ATOM 626 C C . ARG A 1 81 ? 6.865 0.442 0.598 1.00 80.44 81 ARG A C 1
ATOM 628 O O . ARG A 1 81 ? 6.404 0.666 1.715 1.00 80.44 81 ARG A O 1
ATOM 635 N N . ASP A 1 82 ? 7.531 1.363 -0.084 1.00 85.56 82 ASP A N 1
ATOM 636 C CA . ASP A 1 82 ? 7.802 2.707 0.428 1.00 85.56 82 ASP A CA 1
ATOM 637 C C . ASP A 1 82 ? 6.514 3.539 0.541 1.00 85.56 82 ASP A C 1
ATOM 639 O O . ASP A 1 82 ? 6.429 4.429 1.390 1.00 85.56 82 ASP A O 1
ATOM 643 N N . LEU A 1 83 ? 5.445 3.182 -0.184 1.00 84.06 83 LEU A N 1
ATOM 644 C CA . LEU A 1 83 ? 4.115 3.759 0.042 1.00 84.06 83 LEU A CA 1
ATOM 645 C C . LEU A 1 83 ? 3.576 3.463 1.454 1.00 84.06 83 LEU A C 1
ATOM 647 O O . LEU A 1 83 ? 2.775 4.232 1.982 1.00 84.06 83 LEU A O 1
ATOM 651 N N . SER A 1 84 ? 4.056 2.419 2.133 1.00 82.62 84 SER A N 1
ATOM 652 C CA . SER A 1 84 ? 3.720 2.195 3.547 1.00 82.62 84 SER A CA 1
ATOM 653 C C . SER A 1 84 ? 4.166 3.337 4.467 1.00 82.62 84 SER A C 1
ATOM 655 O O . SER A 1 84 ? 3.658 3.469 5.575 1.00 82.62 84 SER A O 1
ATOM 657 N N . THR A 1 85 ? 5.103 4.184 4.030 1.00 83.62 85 THR A N 1
ATOM 658 C CA . THR A 1 85 ? 5.577 5.330 4.819 1.00 83.62 85 THR A CA 1
ATOM 659 C C . THR A 1 85 ? 4.621 6.519 4.777 1.00 83.62 85 THR A C 1
ATOM 661 O O . THR A 1 85 ? 4.552 7.289 5.732 1.00 83.62 85 THR A O 1
ATOM 664 N N . ILE A 1 86 ? 3.856 6.661 3.693 1.00 85.50 86 ILE A N 1
ATOM 665 C CA . ILE A 1 86 ? 2.939 7.787 3.486 1.00 85.50 86 ILE A CA 1
ATOM 666 C C . ILE A 1 86 ? 1.529 7.498 4.001 1.00 85.50 86 ILE A C 1
ATOM 668 O O . ILE A 1 86 ? 0.762 8.439 4.229 1.00 85.50 86 ILE A O 1
ATOM 672 N N . PHE A 1 87 ? 1.174 6.226 4.191 1.00 82.94 87 PHE A N 1
ATOM 673 C CA . PHE A 1 87 ? -0.084 5.813 4.803 1.00 82.94 87 PHE A CA 1
ATOM 674 C C . PHE A 1 87 ? 0.164 5.428 6.270 1.00 82.94 87 PHE A C 1
ATOM 676 O O . PHE A 1 87 ? 0.993 4.565 6.535 1.00 82.94 87 PHE A O 1
ATOM 683 N N . PRO A 1 88 ? -0.547 6.022 7.245 1.00 69.75 88 PRO A N 1
ATOM 684 C CA . PRO A 1 88 ? -0.210 5.926 8.674 1.00 69.75 88 PRO A CA 1
ATOM 685 C C . PRO A 1 88 ? -0.531 4.564 9.323 1.00 69.75 88 PRO A C 1
ATOM 687 O O . PRO A 1 88 ? -0.608 4.454 10.545 1.00 69.75 88 PRO A O 1
ATOM 690 N N . GLN A 1 89 ? -0.758 3.518 8.530 1.00 76.81 89 GLN A N 1
ATOM 691 C CA . GLN A 1 89 ? -1.239 2.237 9.031 1.00 76.81 89 GLN A CA 1
ATOM 692 C C . GLN A 1 89 ? -0.099 1.402 9.617 1.00 76.81 89 GLN A C 1
ATOM 694 O O . GLN A 1 89 ? 0.966 1.252 9.023 1.00 76.81 89 GLN A O 1
ATOM 699 N N . LYS A 1 90 ? -0.334 0.813 10.798 1.00 75.44 90 LYS A N 1
ATOM 700 C CA . LYS A 1 90 ? 0.672 0.003 11.514 1.00 75.44 90 LYS A CA 1
ATOM 701 C C . LYS A 1 90 ? 1.035 -1.292 10.781 1.00 75.44 90 LYS A C 1
ATOM 703 O O . LYS A 1 90 ? 2.131 -1.820 10.973 1.00 75.44 90 LYS A O 1
ATOM 708 N N . ARG A 1 91 ? 0.098 -1.826 9.992 1.00 85.62 91 ARG A N 1
ATOM 709 C CA . ARG A 1 91 ? 0.229 -3.075 9.233 1.00 85.62 91 ARG A CA 1
ATOM 710 C C . ARG A 1 91 ? 0.027 -2.795 7.749 1.00 85.62 91 ARG A C 1
ATOM 712 O O . ARG A 1 91 ? -0.913 -2.096 7.384 1.00 85.62 91 ARG A O 1
ATOM 719 N N . TRP A 1 92 ? 0.878 -3.392 6.926 1.00 88.19 92 TRP A N 1
ATOM 720 C CA . TRP A 1 92 ? 0.867 -3.259 5.476 1.00 88.19 92 TRP A CA 1
ATOM 721 C C . TRP A 1 92 ? 0.923 -4.638 4.817 1.00 88.19 92 TRP A C 1
ATOM 723 O O . TRP A 1 92 ? 1.824 -5.430 5.094 1.00 88.19 92 TRP A O 1
ATOM 733 N N . LEU A 1 93 ? -0.053 -4.941 3.965 1.00 89.19 93 LEU A N 1
ATOM 734 C CA . LEU A 1 93 ? -0.112 -6.168 3.176 1.00 89.19 93 LEU A CA 1
ATOM 735 C C . LEU A 1 93 ? 0.700 -5.999 1.891 1.00 89.19 93 LEU A C 1
ATOM 737 O O . LEU A 1 93 ? 0.360 -5.177 1.050 1.00 89.19 93 LEU A O 1
ATOM 741 N N . GLN A 1 94 ? 1.745 -6.800 1.721 1.00 88.81 94 GLN A N 1
ATOM 742 C CA . GLN A 1 94 ? 2.454 -6.919 0.453 1.00 88.81 94 GLN A CA 1
ATOM 743 C C . GLN A 1 94 ? 1.996 -8.188 -0.249 1.00 88.81 94 GLN A C 1
ATOM 745 O O . GLN A 1 94 ? 2.287 -9.287 0.220 1.00 88.81 94 GLN A O 1
ATOM 750 N N . ILE A 1 95 ? 1.284 -8.037 -1.362 1.00 87.38 95 ILE A N 1
ATOM 751 C CA . ILE A 1 95 ? 0.865 -9.156 -2.203 1.00 87.38 95 ILE A CA 1
ATOM 752 C C . ILE A 1 95 ? 1.628 -9.076 -3.517 1.00 87.38 95 ILE A C 1
ATOM 754 O O . ILE A 1 95 ? 1.578 -8.062 -4.196 1.00 87.38 95 ILE A O 1
ATOM 758 N N . ASN A 1 96 ? 2.301 -10.138 -3.924 1.00 85.19 96 ASN A N 1
ATOM 759 C CA . ASN A 1 96 ? 2.903 -10.175 -5.250 1.00 85.19 96 ASN A CA 1
ATOM 760 C C . ASN A 1 96 ? 2.773 -11.560 -5.859 1.00 85.19 96 ASN A C 1
ATOM 762 O O . ASN A 1 96 ? 2.516 -12.546 -5.167 1.00 85.19 96 ASN A O 1
ATOM 766 N N . ARG A 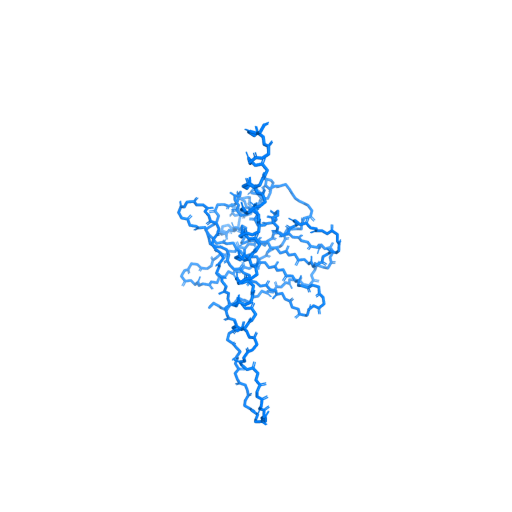1 97 ? 2.894 -11.642 -7.176 1.00 82.88 97 ARG A N 1
ATOM 767 C CA . ARG A 1 97 ? 2.983 -12.918 -7.878 1.00 82.88 97 ARG A CA 1
ATOM 768 C C . ARG A 1 97 ? 4.381 -13.071 -8.448 1.00 82.88 97 ARG A C 1
ATOM 770 O O . ARG A 1 97 ? 4.942 -12.143 -9.016 1.00 82.88 97 ARG A O 1
ATOM 777 N N . GLU A 1 98 ? 4.938 -14.263 -8.301 1.00 79.00 98 GLU A N 1
ATOM 778 C CA . GLU A 1 98 ? 6.229 -14.592 -8.894 1.00 79.00 98 GLU A CA 1
ATOM 779 C C . GLU A 1 98 ? 6.038 -15.076 -10.334 1.00 79.00 98 GLU A C 1
ATOM 781 O O . GLU A 1 98 ? 5.070 -15.785 -10.643 1.00 79.00 98 GLU A O 1
ATOM 786 N N . LEU A 1 99 ? 6.972 -14.702 -11.214 1.00 77.50 99 LEU A N 1
ATOM 787 C CA . LEU A 1 99 ? 6.977 -15.147 -12.605 1.00 77.50 99 LEU A CA 1
ATOM 788 C C . LEU A 1 99 ? 6.998 -16.685 -12.652 1.00 77.50 99 LEU A C 1
ATOM 790 O O . LEU A 1 99 ? 7.756 -17.330 -11.928 1.00 77.50 99 LEU A O 1
ATOM 794 N N . GLY A 1 100 ? 6.132 -17.281 -13.471 1.00 73.38 100 GLY A N 1
ATOM 795 C CA . GLY A 1 100 ? 6.051 -18.738 -13.626 1.00 73.38 100 GLY A CA 1
ATOM 796 C C . GLY A 1 100 ? 5.369 -19.498 -12.480 1.00 73.38 100 GLY A C 1
ATOM 797 O O . GLY A 1 100 ? 5.246 -20.717 -12.568 1.00 73.38 100 GLY A O 1
ATOM 798 N N . LYS A 1 101 ? 4.877 -18.828 -11.424 1.00 76.56 101 LYS A N 1
ATOM 799 C CA . LYS A 1 101 ? 4.108 -19.480 -10.346 1.00 76.56 101 LYS A CA 1
ATOM 800 C C . LYS A 1 101 ? 2.607 -19.221 -10.469 1.00 76.56 101 LYS A C 1
ATOM 802 O O . LYS A 1 101 ? 2.155 -18.136 -10.848 1.00 76.56 101 LYS A O 1
ATOM 807 N N . THR A 1 102 ? 1.800 -20.220 -10.121 1.00 70.56 102 THR A N 1
ATOM 808 C CA . THR A 1 102 ? 0.348 -20.081 -9.951 1.00 70.56 102 THR A CA 1
ATOM 809 C C . THR A 1 102 ? 0.052 -19.670 -8.509 1.00 70.56 102 THR A C 1
ATOM 811 O O . THR A 1 102 ? 0.253 -20.454 -7.584 1.00 70.56 102 THR A O 1
ATOM 814 N N . GLY A 1 103 ? -0.406 -18.433 -8.309 1.00 74.38 103 GLY A N 1
ATOM 815 C CA . GLY A 1 103 ? -0.794 -17.903 -6.999 1.00 74.38 103 GLY A CA 1
ATOM 816 C C . GLY A 1 103 ? 0.019 -16.691 -6.548 1.00 74.38 103 GLY A C 1
ATOM 817 O O . GLY A 1 103 ? 1.036 -16.343 -7.143 1.00 74.38 103 GLY A O 1
ATOM 818 N N . PHE A 1 104 ? -0.462 -16.047 -5.486 1.00 80.88 104 PHE A N 1
ATOM 819 C CA . PHE A 1 104 ? 0.162 -14.871 -4.891 1.00 80.88 104 PHE A CA 1
ATOM 820 C C . PHE A 1 104 ? 0.934 -15.240 -3.618 1.00 80.88 104 PHE A C 1
ATOM 822 O O . PHE A 1 104 ? 0.482 -16.048 -2.798 1.00 80.88 104 PHE A O 1
ATOM 829 N N . ASN A 1 105 ? 2.097 -14.626 -3.450 1.00 82.50 105 ASN A N 1
ATOM 830 C CA . ASN A 1 105 ? 2.786 -14.495 -2.181 1.00 82.50 105 ASN A CA 1
ATOM 831 C C . ASN A 1 105 ? 2.155 -13.331 -1.405 1.00 82.50 105 ASN A C 1
ATOM 833 O O . ASN A 1 105 ? 1.733 -12.335 -1.990 1.00 82.50 105 ASN A O 1
ATOM 837 N N . CYS A 1 106 ? 2.053 -13.484 -0.089 1.00 83.62 106 CYS A N 1
ATOM 838 C CA . CYS A 1 106 ? 1.537 -12.458 0.797 1.00 83.62 106 CYS A CA 1
ATOM 839 C C . CYS A 1 106 ? 2.445 -12.335 2.016 1.00 83.62 106 CYS A C 1
ATOM 841 O O . CYS A 1 106 ? 2.675 -13.309 2.737 1.00 83.62 106 CYS A O 1
ATOM 843 N N . GLN A 1 107 ? 2.879 -11.114 2.295 1.00 85.00 107 GLN A N 1
ATOM 844 C CA . GLN A 1 107 ? 3.676 -10.763 3.456 1.00 85.00 107 GLN A CA 1
ATOM 845 C C . GLN A 1 107 ? 2.994 -9.639 4.231 1.00 85.00 107 GLN A C 1
ATOM 847 O O . GLN A 1 107 ? 2.451 -8.705 3.647 1.00 85.00 107 GLN A O 1
ATOM 852 N N . VAL A 1 108 ? 3.029 -9.718 5.562 1.00 86.25 108 VAL A N 1
ATOM 853 C CA . VAL A 1 108 ? 2.581 -8.615 6.416 1.00 86.25 108 VAL A CA 1
ATOM 854 C C . VAL A 1 108 ? 3.808 -7.878 6.915 1.00 86.25 108 VAL A C 1
ATOM 856 O O . VAL A 1 108 ? 4.655 -8.436 7.613 1.00 86.25 108 VAL A O 1
ATOM 859 N N . LEU A 1 109 ? 3.888 -6.611 6.558 1.00 84.75 109 LEU A N 1
ATOM 860 C CA . LEU A 1 109 ? 4.897 -5.679 7.012 1.00 84.75 109 LEU A CA 1
ATOM 861 C C . LEU A 1 109 ? 4.322 -4.934 8.219 1.00 84.75 109 LEU A C 1
ATOM 863 O O . LEU A 1 109 ? 3.210 -4.410 8.166 1.00 84.75 109 LEU A O 1
ATOM 867 N N . SER A 1 110 ? 5.028 -4.947 9.345 1.00 80.38 110 SER A N 1
ATOM 868 C CA . SER A 1 110 ? 4.631 -4.195 10.541 1.00 80.38 110 SER A CA 1
ATOM 869 C C . SER A 1 110 ? 5.630 -3.078 10.786 1.00 80.38 110 SER A C 1
ATOM 871 O O . SER A 1 110 ? 6.835 -3.309 10.696 1.00 80.38 110 SER A O 1
ATOM 873 N N . ARG A 1 111 ? 5.138 -1.876 11.091 1.00 71.44 111 ARG A N 1
ATOM 874 C CA . ARG A 1 111 ? 5.996 -0.783 11.549 1.00 71.44 111 ARG A CA 1
ATOM 875 C C . ARG A 1 111 ? 6.290 -0.948 13.033 1.00 71.44 111 ARG A C 1
ATOM 877 O O . ARG A 1 111 ? 5.366 -1.129 13.829 1.00 71.44 111 ARG A O 1
ATOM 884 N N . ASP A 1 112 ? 7.567 -0.891 13.390 1.00 65.25 112 ASP A N 1
ATOM 885 C CA . ASP A 1 112 ? 7.964 -0.712 14.781 1.00 65.25 112 ASP A CA 1
ATOM 886 C C . ASP A 1 112 ? 7.747 0.742 15.236 1.00 65.25 112 ASP A C 1
ATOM 888 O O . ASP A 1 112 ? 7.354 1.621 14.461 1.00 65.25 112 ASP A O 1
ATOM 892 N N . GLN A 1 113 ? 7.989 0.990 16.521 1.00 55.53 113 GLN A N 1
ATOM 893 C CA . GLN A 1 113 ? 7.822 2.298 17.162 1.00 55.53 113 GLN A CA 1
ATOM 894 C C . GLN A 1 113 ? 8.756 3.371 16.564 1.00 55.53 113 GLN A C 1
ATOM 896 O O . GLN A 1 113 ? 8.509 4.563 16.717 1.00 55.53 113 GLN A O 1
ATOM 901 N N . ASN A 1 114 ? 9.787 2.946 15.828 1.00 57.97 114 ASN A N 1
ATOM 902 C CA . ASN A 1 114 ? 10.796 3.777 15.183 1.00 57.97 114 ASN A CA 1
ATOM 903 C C . ASN A 1 114 ? 10.545 3.920 13.669 1.00 57.97 114 ASN A C 1
ATOM 905 O O . ASN A 1 114 ? 11.377 4.476 12.952 1.00 57.97 114 ASN A O 1
ATOM 909 N N . GLY A 1 115 ? 9.413 3.418 13.164 1.00 60.44 115 GLY A N 1
ATOM 910 C CA . GLY A 1 115 ? 9.035 3.495 11.757 1.00 60.44 115 GLY A CA 1
ATOM 911 C C . GLY A 1 115 ? 9.778 2.525 10.835 1.00 60.44 115 GLY A C 1
ATOM 912 O O . GLY A 1 115 ? 9.598 2.610 9.618 1.00 60.44 115 GLY A O 1
ATOM 913 N N . ARG A 1 116 ? 10.578 1.593 11.374 1.00 64.38 116 ARG A N 1
ATOM 914 C CA . ARG A 1 116 ? 11.223 0.538 10.586 1.00 64.38 116 ARG A CA 1
ATOM 915 C C . ARG A 1 116 ? 10.210 -0.539 10.233 1.00 64.38 116 ARG A C 1
ATOM 917 O O . ARG A 1 116 ? 9.367 -0.931 11.040 1.00 64.38 116 ARG A O 1
ATOM 924 N N . VAL A 1 117 ? 10.314 -1.029 9.004 1.00 65.44 117 VAL A N 1
ATOM 925 C CA . VAL A 1 117 ? 9.461 -2.094 8.486 1.00 65.44 117 VAL A CA 1
ATOM 926 C C . VAL A 1 117 ? 10.057 -3.446 8.864 1.00 65.44 117 VAL A C 1
ATOM 928 O O . VAL A 1 117 ? 11.136 -3.802 8.397 1.00 65.44 117 VAL A O 1
ATOM 931 N N . ILE A 1 118 ? 9.343 -4.210 9.690 1.00 70.00 118 ILE A N 1
ATOM 932 C CA . ILE A 1 118 ? 9.710 -5.575 10.071 1.00 70.00 118 ILE A CA 1
ATOM 933 C C . ILE A 1 118 ? 8.826 -6.546 9.278 1.00 70.00 118 ILE A C 1
ATOM 935 O O . ILE A 1 118 ? 7.602 -6.551 9.469 1.00 70.00 118 ILE A O 1
ATOM 939 N N . PRO A 1 119 ? 9.402 -7.377 8.391 1.00 62.22 119 PRO A N 1
ATOM 940 C CA . PRO A 1 119 ? 8.642 -8.409 7.708 1.00 62.22 119 PRO A CA 1
ATOM 941 C C . PRO A 1 119 ? 8.238 -9.519 8.683 1.00 62.22 119 PRO A C 1
ATOM 943 O O . PRO A 1 119 ? 9.081 -10.083 9.378 1.00 62.22 119 PRO A O 1
ATOM 946 N N . ARG A 1 120 ? 6.951 -9.875 8.717 1.00 62.38 120 ARG A N 1
ATOM 947 C CA . ARG A 1 120 ? 6.493 -11.127 9.332 1.00 62.38 120 ARG A CA 1
ATOM 948 C C . ARG A 1 120 ? 6.323 -12.173 8.237 1.00 62.38 120 ARG A C 1
ATOM 950 O O . ARG A 1 120 ? 5.430 -12.059 7.398 1.00 62.38 120 ARG A O 1
ATOM 957 N N . GLU A 1 121 ? 7.183 -13.189 8.239 1.00 53.69 121 GLU A N 1
ATOM 958 C CA . GLU A 1 121 ? 7.024 -14.347 7.359 1.00 53.69 121 GLU A CA 1
ATOM 959 C C . GLU A 1 121 ? 5.828 -15.19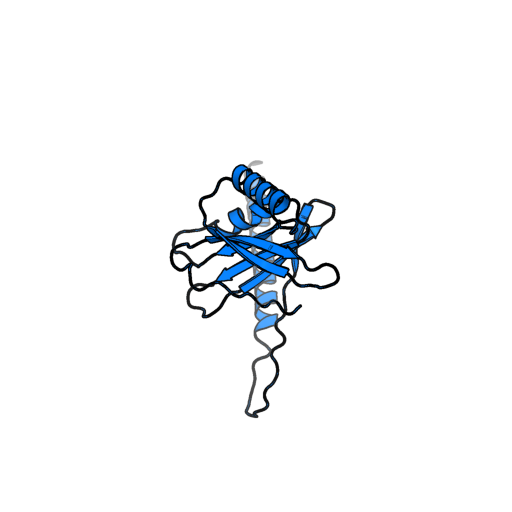4 7.803 1.00 53.69 121 GLU A C 1
ATOM 961 O O . GLU A 1 121 ? 5.746 -15.643 8.949 1.00 53.69 121 G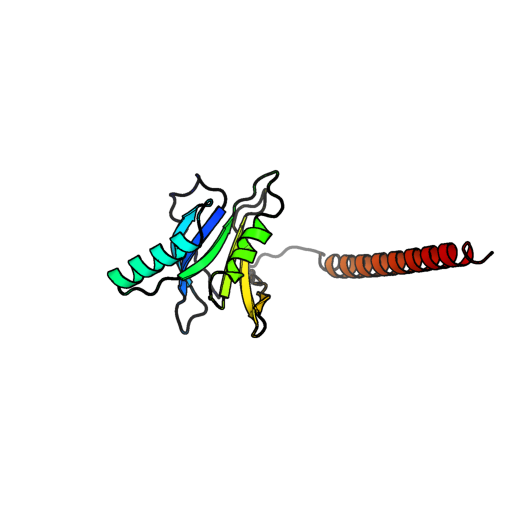LU A O 1
ATOM 966 N N . ILE A 1 122 ? 4.897 -15.442 6.882 1.00 53.12 122 ILE A N 1
ATOM 967 C CA . ILE A 1 122 ? 3.799 -16.381 7.101 1.00 53.12 122 ILE A CA 1
ATOM 968 C C . ILE A 1 122 ? 4.292 -17.770 6.687 1.00 53.12 122 ILE A C 1
ATOM 970 O O . ILE A 1 122 ? 4.345 -18.096 5.502 1.00 53.12 122 ILE A O 1
ATOM 974 N N . LYS A 1 123 ? 4.630 -18.621 7.663 1.00 38.00 123 LYS A N 1
ATOM 975 C CA . LYS A 1 123 ? 4.821 -20.056 7.408 1.00 38.00 123 LYS A CA 1
ATOM 976 C C . LYS A 1 123 ? 3.461 -20.672 7.071 1.00 38.00 123 LYS A C 1
ATOM 978 O O . LYS A 1 123 ? 2.622 -20.828 7.957 1.00 38.00 123 LYS A O 1
ATOM 983 N N . LYS A 1 124 ? 3.235 -21.031 5.804 1.00 38.06 124 LYS A N 1
ATOM 984 C CA . LYS A 1 124 ? 2.126 -21.921 5.433 1.00 38.06 124 LYS A CA 1
ATOM 985 C C . LYS A 1 124 ? 2.370 -23.268 6.124 1.00 38.06 124 LYS A C 1
ATOM 987 O O . LYS A 1 124 ? 3.339 -23.948 5.796 1.00 38.06 124 LYS A O 1
ATOM 992 N N . LYS A 1 125 ? 1.534 -23.641 7.100 1.00 31.55 125 LYS A N 1
ATOM 993 C CA . LYS A 1 125 ? 1.430 -25.046 7.515 1.00 31.55 125 LYS A CA 1
ATOM 994 C C . LYS A 1 125 ? 0.821 -25.789 6.329 1.00 31.55 125 LYS A C 1
ATOM 996 O O . LYS A 1 125 ? -0.287 -25.466 5.917 1.00 31.55 125 LYS A O 1
ATOM 1001 N N . ALA A 1 126 ? 1.591 -26.694 5.738 1.00 33.88 126 ALA A N 1
ATOM 1002 C CA . ALA A 1 126 ? 1.052 -27.681 4.823 1.00 33.88 126 ALA A CA 1
ATOM 1003 C C . ALA A 1 126 ? 0.234 -28.665 5.665 1.00 33.88 126 ALA A C 1
ATOM 1005 O O . ALA A 1 126 ? 0.794 -29.321 6.547 1.00 33.88 126 ALA A O 1
ATOM 1006 N N . ASP A 1 127 ? -1.074 -28.713 5.439 1.00 34.34 127 ASP A N 1
ATOM 1007 C CA . ASP A 1 127 ? -1.905 -29.788 5.962 1.00 34.34 127 ASP A CA 1
ATOM 1008 C C . ASP A 1 127 ? -1.479 -31.088 5.269 1.00 34.34 127 ASP A C 1
ATOM 1010 O O . ASP A 1 127 ? -1.425 -31.171 4.039 1.00 34.34 127 ASP A O 1
ATOM 1014 N N . LYS A 1 128 ? -1.081 -32.070 6.083 1.00 33.44 128 LYS A N 1
ATOM 1015 C CA . LYS A 1 128 ? -0.748 -33.427 5.651 1.00 33.44 128 LYS A CA 1
ATOM 1016 C C . LYS A 1 128 ? -2.029 -34.111 5.175 1.00 33.44 128 LYS A C 1
ATOM 1018 O O . LYS A 1 128 ? -2.979 -34.213 5.942 1.00 33.44 128 LYS A O 1
ATOM 1023 N N . ILE A 1 129 ? -2.018 -34.596 3.938 1.00 33.19 129 ILE A N 1
ATOM 1024 C CA . ILE A 1 129 ? -2.856 -35.718 3.514 1.00 33.19 129 ILE A CA 1
ATOM 1025 C C . ILE A 1 129 ? -1.905 -36.904 3.384 1.00 33.19 129 ILE A C 1
ATOM 1027 O O . ILE A 1 129 ? -0.859 -36.797 2.740 1.00 33.19 129 ILE A O 1
ATOM 1031 N N . ASP A 1 130 ? -2.245 -37.975 4.089 1.00 36.31 130 ASP A N 1
ATOM 1032 C CA . ASP A 1 130 ? -1.437 -39.171 4.274 1.00 36.31 130 ASP A CA 1
ATOM 1033 C C . ASP A 1 130 ? -1.301 -39.978 2.973 1.00 36.31 130 ASP A C 1
ATOM 1035 O O . ASP A 1 130 ? -2.260 -40.149 2.222 1.00 36.31 130 ASP A O 1
ATOM 1039 N N . GLY A 1 131 ? -0.091 -40.478 2.719 1.00 30.38 131 GLY A N 1
ATOM 1040 C CA . GLY A 1 131 ? 0.233 -41.349 1.592 1.00 30.38 131 GLY A CA 1
ATOM 1041 C C . GLY A 1 131 ? 1.731 -41.637 1.551 1.00 30.38 131 GLY A C 1
ATOM 1042 O O . GLY A 1 131 ? 2.524 -40.792 1.143 1.00 30.38 131 GLY A O 1
ATOM 1043 N N . GLU A 1 132 ? 2.117 -42.810 2.047 1.00 34.66 132 GLU A N 1
ATOM 1044 C CA . GLU A 1 132 ? 3.490 -43.310 2.113 1.00 34.66 132 GLU A CA 1
ATOM 1045 C C . GLU A 1 132 ? 4.153 -43.432 0.731 1.00 34.66 132 GLU A C 1
ATOM 1047 O O . GLU A 1 132 ? 3.583 -44.034 -0.173 1.00 34.66 132 GLU A O 1
ATOM 1052 N N . ALA A 1 133 ? 5.390 -42.933 0.605 1.00 32.06 133 ALA A N 1
ATOM 1053 C CA . ALA A 1 133 ? 6.528 -43.643 0.000 1.00 32.06 133 ALA A CA 1
ATOM 1054 C C . ALA A 1 133 ? 7.802 -42.767 0.018 1.00 32.06 133 ALA A C 1
ATOM 1056 O O . ALA A 1 133 ? 7.891 -41.763 -0.678 1.00 32.06 133 ALA A O 1
ATOM 1057 N N . GLY A 1 134 ? 8.803 -43.202 0.792 1.00 28.61 134 GLY A N 1
ATOM 1058 C CA . GLY A 1 134 ? 10.224 -43.171 0.414 1.00 28.61 134 GLY A CA 1
ATOM 1059 C C . GLY A 1 134 ? 10.987 -41.837 0.315 1.00 28.61 134 GLY A C 1
ATOM 1060 O O . GLY A 1 134 ? 10.921 -41.141 -0.686 1.00 28.61 134 GLY A O 1
ATOM 1061 N N . GLY A 1 135 ? 11.903 -41.626 1.269 1.00 32.16 135 GLY A N 1
ATOM 1062 C CA . GLY A 1 135 ? 13.315 -41.375 0.929 1.00 32.16 135 GLY A CA 1
ATOM 1063 C C . GLY A 1 135 ? 13.806 -39.936 0.695 1.00 32.16 135 GLY A C 1
ATOM 1064 O O . GLY A 1 135 ? 13.775 -39.424 -0.414 1.00 32.16 135 GLY A O 1
ATOM 1065 N N . ASP A 1 136 ? 14.440 -39.392 1.740 1.00 40.19 136 ASP A N 1
ATOM 1066 C CA . ASP A 1 136 ? 15.673 -38.578 1.717 1.00 40.19 136 ASP A CA 1
ATOM 1067 C C . ASP A 1 136 ? 15.659 -37.178 1.044 1.00 40.19 136 ASP A C 1
ATOM 1069 O O . ASP A 1 136 ? 15.877 -37.005 -0.155 1.00 40.19 136 ASP A O 1
ATOM 1073 N N . GLY A 1 137 ? 15.501 -36.118 1.854 1.00 32.72 137 GLY A N 1
ATOM 1074 C CA . GLY A 1 137 ? 15.552 -34.727 1.368 1.00 32.72 137 GLY A CA 1
ATOM 1075 C C . GLY A 1 137 ? 16.001 -33.649 2.362 1.00 32.72 137 GLY A C 1
ATOM 1076 O O . GLY A 1 137 ? 16.065 -32.474 1.997 1.00 32.72 137 GLY A O 1
ATOM 1077 N N . GLU A 1 138 ? 16.367 -33.990 3.602 1.00 37.72 138 GLU A N 1
ATOM 1078 C CA . GLU A 1 138 ? 16.515 -33.000 4.687 1.00 37.72 138 GLU A CA 1
ATOM 1079 C C . GLU A 1 138 ? 17.967 -32.589 5.016 1.00 37.72 138 GLU A C 1
ATOM 1081 O O . GLU A 1 138 ? 18.295 -32.208 6.137 1.00 37.72 138 GLU A O 1
ATOM 1086 N N . LYS A 1 139 ? 18.880 -32.616 4.035 1.00 37.44 139 LYS A N 1
ATOM 1087 C CA . LYS A 1 139 ? 20.280 -32.158 4.230 1.00 37.44 139 LYS A CA 1
ATOM 1088 C C . LYS A 1 139 ? 20.735 -31.003 3.328 1.00 37.44 139 LYS A C 1
ATOM 1090 O O . LYS A 1 139 ? 21.836 -30.483 3.516 1.00 37.44 139 LYS A O 1
ATOM 1095 N N . LYS A 1 140 ? 19.912 -30.527 2.382 1.00 37.06 140 LYS A N 1
ATOM 1096 C CA . LYS A 1 140 ? 20.327 -29.481 1.416 1.00 37.06 140 LYS A CA 1
ATOM 1097 C C . LYS A 1 140 ? 20.170 -28.034 1.911 1.00 37.06 140 LYS A C 1
ATOM 1099 O O . LYS A 1 140 ? 20.887 -27.161 1.424 1.00 37.06 140 LYS A O 1
ATOM 1104 N N . GLY A 1 141 ? 19.312 -27.774 2.902 1.00 33.19 141 GLY A N 1
ATOM 1105 C CA . GLY A 1 141 ? 19.049 -26.420 3.417 1.00 33.19 141 GLY A CA 1
ATOM 1106 C C . GLY A 1 141 ? 20.190 -25.844 4.264 1.00 33.19 141 GLY A C 1
ATOM 1107 O O . GLY A 1 141 ? 20.730 -24.790 3.941 1.00 33.19 141 GLY A O 1
ATOM 1108 N N . LYS A 1 142 ? 20.636 -26.569 5.301 1.00 35.62 142 LYS A N 1
ATOM 1109 C CA . LYS A 1 142 ? 21.714 -26.106 6.203 1.00 35.62 142 LYS A CA 1
ATOM 1110 C C . LYS A 1 142 ? 23.082 -25.993 5.518 1.00 35.62 142 LYS A C 1
ATOM 1112 O O . LYS A 1 142 ? 23.875 -25.125 5.875 1.00 35.62 142 LYS A O 1
ATOM 1117 N N . LYS A 1 143 ? 23.360 -26.833 4.512 1.00 35.94 143 LYS A N 1
ATOM 1118 C CA . LYS A 1 143 ? 24.651 -26.829 3.799 1.00 35.94 143 LYS A CA 1
ATOM 1119 C C . LYS A 1 143 ? 24.811 -25.603 2.886 1.00 35.94 143 LYS A C 1
ATOM 1121 O O . LYS A 1 143 ? 25.925 -25.109 2.735 1.00 35.94 143 LYS A O 1
ATOM 1126 N N . LYS A 1 144 ? 23.711 -25.075 2.326 1.00 42.28 144 LYS A N 1
ATOM 1127 C CA . LYS A 1 144 ? 23.729 -23.858 1.490 1.00 42.28 144 LYS A CA 1
ATOM 1128 C C . LYS A 1 144 ? 23.975 -22.587 2.307 1.00 42.28 144 LYS A C 1
ATOM 1130 O O . LYS A 1 144 ? 24.685 -21.710 1.828 1.00 42.28 144 LYS A O 1
ATOM 1135 N N . THR A 1 145 ? 23.447 -22.503 3.528 1.00 43.91 145 THR A N 1
ATOM 1136 C CA . THR A 1 145 ? 23.639 -21.326 4.392 1.00 43.91 145 THR A CA 1
ATOM 1137 C C . THR A 1 145 ? 25.072 -21.242 4.913 1.00 43.91 145 THR A C 1
ATOM 1139 O O . THR A 1 145 ? 25.690 -20.190 4.788 1.00 43.91 145 THR A O 1
ATOM 1142 N N . LYS A 1 146 ? 25.650 -22.369 5.362 1.00 50.28 146 LYS A N 1
ATOM 1143 C CA . LYS A 1 146 ? 27.035 -22.403 5.864 1.00 50.28 146 LYS A CA 1
ATOM 1144 C C . LYS A 1 146 ? 28.066 -22.092 4.770 1.00 50.28 146 LYS A C 1
ATOM 1146 O O . LYS A 1 146 ? 28.981 -21.315 5.003 1.00 50.28 146 LYS A O 1
ATOM 1151 N N . LYS A 1 147 ? 27.865 -22.607 3.546 1.00 51.69 147 LYS A N 1
ATOM 1152 C CA . LYS A 1 147 ? 28.753 -22.321 2.403 1.00 51.69 147 LYS A CA 1
ATOM 1153 C C . LYS A 1 147 ? 28.741 -20.835 2.006 1.00 51.69 147 LYS A C 1
ATOM 1155 O O . LYS A 1 147 ? 29.776 -20.304 1.628 1.00 51.69 147 LYS A O 1
ATOM 1160 N N . LYS A 1 148 ? 27.590 -20.161 2.124 1.00 53.47 148 LYS A N 1
ATOM 1161 C CA . LYS A 1 148 ? 27.440 -18.738 1.773 1.00 53.47 148 LYS A CA 1
ATOM 1162 C C . LYS A 1 148 ? 28.027 -17.793 2.833 1.00 53.47 148 LYS A C 1
ATOM 1164 O O . LYS A 1 148 ? 28.406 -16.676 2.494 1.00 53.47 148 LYS A O 1
ATOM 1169 N N . GLU A 1 149 ? 28.104 -18.221 4.095 1.00 54.28 149 GLU A N 1
ATOM 1170 C CA . GLU A 1 149 ? 28.829 -17.494 5.150 1.00 54.28 149 GLU A CA 1
ATOM 1171 C C . GLU A 1 149 ? 30.348 -17.644 5.006 1.00 54.28 149 GLU A C 1
ATOM 1173 O O . GLU A 1 149 ? 31.050 -16.636 5.020 1.00 54.28 149 GLU A O 1
ATOM 1178 N N . GLU A 1 150 ? 30.843 -18.860 4.752 1.00 58.31 150 GLU A N 1
ATOM 1179 C CA . GLU A 1 150 ? 32.279 -19.131 4.555 1.00 58.31 150 GLU A CA 1
ATOM 1180 C C . GLU A 1 150 ? 32.864 -18.376 3.346 1.00 58.31 150 GLU A C 1
ATOM 1182 O O . GLU A 1 150 ? 34.003 -17.911 3.369 1.00 58.31 150 GLU A O 1
ATOM 1187 N N . GLU A 1 151 ? 32.076 -18.225 2.279 1.00 62.00 151 GLU A N 1
ATOM 1188 C CA . GLU A 1 151 ? 32.486 -17.511 1.064 1.00 62.00 151 GLU A CA 1
ATOM 1189 C C . GLU A 1 151 ? 32.553 -15.989 1.286 1.00 62.00 151 GLU A C 1
ATOM 1191 O O . GLU A 1 151 ? 33.489 -15.336 0.826 1.00 62.00 151 GLU A O 1
ATOM 1196 N N . LYS A 1 152 ? 31.635 -15.430 2.090 1.00 65.62 152 LYS A N 1
ATOM 1197 C CA . LYS A 1 152 ? 31.664 -14.011 2.485 1.00 65.62 152 LYS A CA 1
ATOM 1198 C C . LYS A 1 152 ? 32.826 -13.674 3.415 1.00 65.62 152 LYS A C 1
ATOM 1200 O O . LYS A 1 152 ? 33.339 -12.557 3.363 1.00 65.62 152 LYS A O 1
ATOM 1205 N N . GLU A 1 153 ? 33.222 -14.604 4.277 1.00 69.19 153 GLU A N 1
ATOM 1206 C CA . GLU A 1 153 ? 34.348 -14.401 5.189 1.00 69.19 153 GLU A CA 1
ATOM 1207 C C . GLU A 1 153 ? 35.682 -14.400 4.427 1.00 69.19 153 GLU A C 1
ATOM 1209 O O . GLU A 1 153 ? 36.489 -13.485 4.599 1.00 69.19 153 GLU A O 1
ATOM 1214 N N . LYS A 1 154 ? 35.851 -15.322 3.469 1.00 71.12 154 LYS A N 1
ATOM 1215 C CA . LYS A 1 154 ? 37.025 -15.353 2.579 1.00 71.12 154 LYS A CA 1
ATOM 1216 C C . LYS A 1 154 ? 37.127 -14.125 1.675 1.00 71.12 154 LYS A C 1
ATOM 1218 O O . LYS A 1 154 ? 38.233 -13.643 1.428 1.00 71.12 154 LYS A O 1
ATOM 1223 N N . GLU A 1 155 ? 36.003 -13.595 1.190 1.00 71.00 155 GLU A N 1
ATOM 1224 C CA . GLU A 1 155 ? 36.011 -12.371 0.380 1.00 71.00 155 GLU A CA 1
ATOM 1225 C C . GLU A 1 155 ? 36.411 -11.139 1.208 1.00 71.00 155 GLU A C 1
ATOM 1227 O O . GLU A 1 155 ? 37.201 -10.313 0.749 1.00 71.00 155 GLU A O 1
ATOM 1232 N N . LYS A 1 156 ? 35.946 -11.042 2.461 1.00 72.94 156 LYS A N 1
ATOM 1233 C CA . LYS A 1 156 ? 36.362 -9.969 3.378 1.00 72.94 156 LYS A CA 1
ATOM 1234 C C . LYS A 1 156 ? 37.850 -10.030 3.710 1.00 72.94 156 LYS A C 1
ATOM 1236 O O . LYS A 1 156 ? 38.499 -8.988 3.748 1.00 72.94 156 LYS A O 1
ATOM 1241 N N . GLU A 1 157 ? 38.399 -11.224 3.928 1.00 73.50 157 GLU A N 1
ATOM 1242 C CA . GLU A 1 157 ? 39.825 -11.375 4.233 1.00 73.50 157 GLU A CA 1
ATOM 1243 C C . GLU A 1 157 ? 40.711 -11.016 3.028 1.00 73.50 157 GLU A C 1
ATOM 1245 O O . GLU A 1 157 ? 41.761 -10.396 3.195 1.00 73.50 157 GLU A O 1
ATOM 1250 N N . ARG A 1 158 ? 40.265 -11.333 1.803 1.00 75.25 158 ARG A N 1
ATOM 1251 C CA . ARG A 1 158 ? 40.961 -10.932 0.570 1.00 75.25 158 ARG A CA 1
ATOM 1252 C C . ARG A 1 158 ? 40.985 -9.419 0.384 1.00 75.25 158 ARG A C 1
ATOM 1254 O O . ARG A 1 158 ? 42.066 -8.876 0.189 1.00 75.25 158 ARG A O 1
ATOM 1261 N N . ARG A 1 159 ? 39.840 -8.741 0.534 1.00 74.88 159 ARG A N 1
ATOM 1262 C CA . ARG A 1 159 ? 39.773 -7.270 0.422 1.00 74.88 159 ARG A CA 1
ATOM 1263 C C . ARG A 1 159 ? 40.655 -6.575 1.457 1.00 74.88 159 ARG A C 1
ATOM 1265 O O . ARG A 1 159 ? 41.320 -5.601 1.140 1.00 74.88 159 ARG A O 1
ATOM 1272 N N . LYS A 1 160 ? 40.728 -7.121 2.675 1.00 74.12 160 LYS A N 1
ATOM 1273 C CA . LYS A 1 160 ? 41.563 -6.555 3.741 1.00 74.12 160 LYS A CA 1
ATOM 1274 C C . LYS A 1 160 ? 43.065 -6.666 3.439 1.00 74.12 160 LYS A C 1
ATOM 1276 O O . LYS A 1 160 ? 43.804 -5.728 3.712 1.00 74.12 160 LYS A O 1
ATOM 1281 N N . LYS A 1 161 ? 43.509 -7.779 2.839 1.00 74.25 161 LYS A N 1
ATOM 1282 C CA . LYS A 1 161 ? 44.909 -7.966 2.401 1.00 74.25 161 LYS A CA 1
ATOM 1283 C C . LYS A 1 161 ? 45.273 -7.091 1.200 1.00 74.25 161 LYS A C 1
ATOM 1285 O O . LYS A 1 161 ? 46.426 -6.693 1.063 1.00 74.25 161 LYS A O 1
ATOM 1290 N N . GLU A 1 162 ? 44.305 -6.808 0.336 1.00 69.50 162 GLU A N 1
ATOM 1291 C CA . GLU A 1 162 ? 44.478 -5.938 -0.829 1.00 69.50 162 GLU A CA 1
ATOM 1292 C C . GLU A 1 162 ? 44.605 -4.465 -0.400 1.00 69.50 162 GLU A C 1
ATOM 1294 O O . GLU A 1 162 ? 45.558 -3.798 -0.794 1.00 69.50 162 GLU A O 1
ATOM 1299 N N . GLU A 1 163 ? 43.762 -4.009 0.535 1.00 65.69 163 GLU A N 1
ATOM 1300 C CA . GLU A 1 163 ? 43.856 -2.667 1.135 1.00 65.69 163 GLU A CA 1
ATOM 1301 C C . GLU A 1 163 ? 45.153 -2.450 1.944 1.00 65.69 163 GLU A C 1
ATOM 1303 O O . GLU A 1 163 ? 45.689 -1.340 1.973 1.00 65.69 163 GLU A O 1
ATOM 1308 N N . GLU A 1 164 ? 45.686 -3.487 2.602 1.00 67.06 164 GLU A N 1
ATOM 1309 C CA . GLU A 1 164 ? 46.975 -3.400 3.309 1.00 67.06 164 GLU A CA 1
ATOM 1310 C C . GLU A 1 164 ? 48.169 -3.301 2.352 1.00 67.06 164 GLU A C 1
ATOM 1312 O O . GLU A 1 164 ? 49.091 -2.525 2.612 1.00 67.06 164 GLU A O 1
ATOM 1317 N N . LYS A 1 165 ? 48.143 -4.024 1.223 1.00 64.69 165 LYS A N 1
ATOM 1318 C CA . LYS A 1 165 ? 49.176 -3.905 0.181 1.00 64.69 165 LYS A CA 1
ATOM 1319 C C . LYS A 1 165 ? 49.183 -2.516 -0.451 1.00 64.69 165 LYS A C 1
ATOM 1321 O O . LYS A 1 165 ? 50.244 -1.912 -0.571 1.00 64.69 165 LYS A O 1
ATOM 1326 N N . GLU A 1 166 ? 48.007 -1.976 -0.755 1.00 59.72 166 GLU A N 1
ATOM 1327 C CA . GLU A 1 166 ? 47.866 -0.658 -1.383 1.00 59.72 166 GLU A CA 1
ATOM 1328 C C . GLU A 1 166 ? 48.294 0.495 -0.448 1.00 59.72 166 GLU A C 1
ATOM 1330 O O . GLU A 1 166 ? 48.747 1.552 -0.894 1.00 59.72 166 GLU A O 1
ATOM 1335 N N . ARG A 1 167 ? 48.207 0.293 0.876 1.00 59.12 167 ARG A N 1
ATOM 1336 C CA . ARG A 1 167 ? 48.736 1.229 1.886 1.00 59.12 167 ARG A CA 1
ATOM 1337 C C . ARG A 1 167 ? 50.243 1.102 2.115 1.00 59.12 167 ARG A C 1
ATOM 1339 O O . ARG A 1 167 ? 50.858 2.092 2.510 1.00 59.12 167 ARG A O 1
ATOM 1346 N N . GLY A 1 168 ? 50.827 -0.073 1.880 1.00 57.66 168 GLY A N 1
ATOM 1347 C CA . GLY A 1 168 ? 52.274 -0.296 1.960 1.00 57.66 168 GLY A CA 1
ATOM 1348 C C . GLY A 1 168 ? 53.042 0.359 0.810 1.00 57.66 168 GLY A C 1
ATOM 1349 O O . GLY A 1 168 ? 54.106 0.925 1.032 1.00 57.66 168 GLY A O 1
ATOM 1350 N N . GLU A 1 169 ? 52.465 0.370 -0.393 1.00 55.72 169 GLU A N 1
ATOM 1351 C CA . GLU A 1 169 ? 53.092 0.932 -1.602 1.00 55.72 169 GLU A CA 1
ATOM 1352 C C . GLU A 1 169 ? 53.107 2.471 -1.642 1.00 55.72 169 GLU A C 1
ATOM 1354 O O . GLU A 1 169 ? 53.930 3.067 -2.324 1.00 55.72 169 GLU A O 1
ATOM 1359 N N . LYS A 1 170 ? 52.241 3.141 -0.868 1.00 54.31 170 LYS A N 1
ATOM 1360 C CA . LYS A 1 170 ? 52.194 4.615 -0.760 1.00 54.31 170 LYS A CA 1
ATOM 1361 C C . LYS A 1 170 ? 53.137 5.210 0.295 1.00 54.31 170 LYS A C 1
ATOM 1363 O O . LYS A 1 170 ? 53.090 6.415 0.536 1.00 54.31 170 LYS A O 1
ATOM 1368 N N . ARG A 1 171 ? 53.943 4.384 0.971 1.00 54.06 171 ARG A N 1
ATOM 1369 C CA . ARG A 1 171 ? 54.917 4.812 1.996 1.00 54.06 171 ARG A CA 1
ATOM 1370 C C . ARG A 1 171 ? 56.369 4.423 1.674 1.00 54.06 171 ARG A C 1
ATOM 1372 O O . ARG A 1 171 ? 57.215 4.576 2.553 1.00 54.06 171 ARG A O 1
ATOM 1379 N N . GLY A 1 172 ? 56.633 3.923 0.464 1.00 42.62 172 GLY A N 1
ATOM 1380 C CA . GLY A 1 172 ? 57.979 3.692 -0.071 1.00 42.62 172 GLY A CA 1
ATOM 1381 C C . GLY A 1 172 ? 58.484 4.892 -0.852 1.00 42.62 172 GLY A C 1
ATOM 1382 O O . GLY A 1 172 ? 57.668 5.461 -1.610 1.00 42.62 172 GLY A O 1
#